Protein AF-A0A963XU31-F1 (afdb_monomer)

Nearest PDB structures (foldseek):
  2xiq-assembly1_A  TM=9.288E-01  e=7.984E-06  Homo sapiens
  3bic-assembly1_A  TM=9.189E-01  e=5.345E-06  Homo sapiens
  3bic-assembly2_B  TM=9.195E-01  e=6.532E-06  Homo sapiens
  5req-assembly1_A  TM=8.995E-01  e=5.996E-03  Propionibacterium freudenreichii subsp. shermanii
  1e1c-assembly1_A  TM=8.957E-01  e=5.996E-03  Propionibacterium freudenreichii subsp. shermanii

Radius of gyration: 19.47 Å; Cα contacts (8 Å, |Δi|>4): 57; chains: 1; bounding box: 33×43×45 Å

Foldseek 3Di:
DVVVVVVVQVVCCVVVVNDGQLVVFDQDPVRDTRRPDDDPVNCPPPPCPPPAACDPVRPVHNDRCAVVVPNDDDDDDD

pLDDT: mean 95.23, std 4.97, range [62.72, 98.38]

Sequence (78 aa):
MSEKLATWRHLAEKELKGKSPDTLTWATLEGIRVKPLYTEADTAGLAHMGSVPGFAPFTRGVRATMYAGRPWTIRQYA

Mean predicted a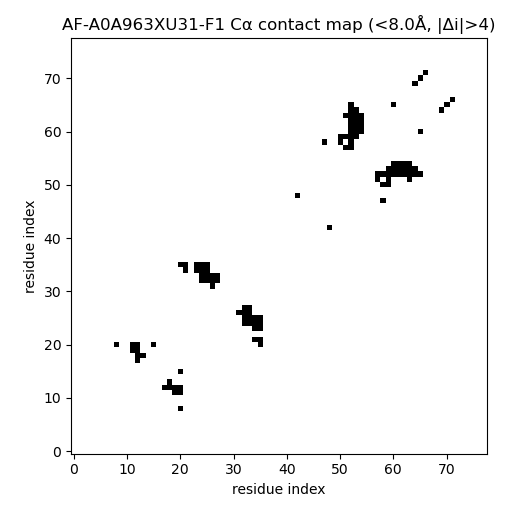ligned error: 4.13 Å

Solvent-accessible surface area (backbone atoms only — not comparable to full-atom values): 5121 Å² total; per-residue (Å²): 111,70,68,60,52,52,51,48,51,55,52,43,19,58,75,53,74,73,40,63,60,72,76,58,44,44,72,46,96,87,72,48,76,43,69,77,71,84,55,73,76,76,56,61,86,51,91,61,80,84,66,57,36,47,40,88,93,29,88,73,30,79,41,70,55,49,59,84,72,51,65,82,83,88,78,83,90,130

Structure (mmCIF, N/CA/C/O backbone):
data_AF-A0A963XU31-F1
#
_entry.id   AF-A0A963XU31-F1
#
loop_
_atom_site.group_PDB
_atom_site.id
_atom_site.type_symbol
_atom_site.label_atom_id
_atom_site.label_alt_id
_atom_site.label_comp_id
_atom_site.label_asym_id
_atom_site.label_entity_id
_atom_site.label_seq_id
_atom_site.pdbx_PDB_ins_code
_atom_site.Cartn_x
_atom_site.Cartn_y
_atom_site.Cartn_z
_atom_site.occupancy
_atom_site.B_iso_or_equiv
_atom_site.auth_seq_id
_atom_site.auth_comp_id
_atom_site.auth_asym_id
_atom_site.auth_atom_id
_atom_site.pdbx_PDB_model_num
ATOM 1 N N . MET A 1 1 ? -1.213 -17.144 14.560 1.00 62.72 1 MET A N 1
ATOM 2 C CA . MET A 1 1 ? -1.766 -15.912 13.950 1.00 62.72 1 MET A CA 1
ATOM 3 C C . MET A 1 1 ? -3.092 -15.507 14.586 1.00 62.72 1 MET A C 1
ATOM 5 O O . MET A 1 1 ? -3.156 -14.405 15.114 1.00 62.72 1 MET A O 1
ATOM 9 N N . SER A 1 2 ? -4.090 -16.401 14.642 1.00 75.94 2 SER A N 1
ATOM 10 C CA . SER A 1 2 ? -5.402 -16.132 15.270 1.00 75.94 2 SER A CA 1
ATOM 11 C C . SER A 1 2 ? -5.320 -15.610 16.718 1.00 75.94 2 SER A C 1
ATOM 13 O O . SER A 1 2 ? -5.957 -14.618 17.048 1.00 75.94 2 SER A O 1
ATOM 15 N N . GLU A 1 3 ? -4.455 -16.197 17.551 1.00 88.31 3 GLU A N 1
ATOM 16 C CA . GLU A 1 3 ? -4.230 -15.776 18.950 1.00 88.31 3 GLU A CA 1
ATOM 17 C C . GLU A 1 3 ? -3.773 -14.313 19.103 1.00 88.31 3 GLU A C 1
ATOM 19 O O . GLU A 1 3 ? -4.257 -13.578 19.964 1.00 88.31 3 GLU A O 1
ATOM 24 N N . LYS A 1 4 ? -2.872 -13.844 18.225 1.00 92.38 4 LYS A N 1
ATOM 25 C CA . LYS A 1 4 ? -2.369 -12.458 18.267 1.00 92.38 4 LYS A CA 1
ATOM 26 C C . LYS A 1 4 ? -3.457 -11.459 17.874 1.00 92.38 4 LYS A C 1
ATOM 28 O O . LYS A 1 4 ? -3.546 -10.393 18.471 1.00 92.38 4 LYS A O 1
ATOM 33 N N . LEU A 1 5 ? -4.289 -11.819 16.896 1.00 93.69 5 LEU A N 1
ATOM 34 C CA . LEU A 1 5 ? -5.428 -11.008 16.465 1.00 93.69 5 LEU A CA 1
ATOM 35 C C . LEU A 1 5 ? -6.505 -10.909 17.549 1.00 93.69 5 LEU A C 1
ATOM 37 O O . LEU A 1 5 ? -7.019 -9.820 17.792 1.00 93.69 5 LEU A O 1
ATOM 41 N N . ALA A 1 6 ? -6.807 -12.016 18.230 1.00 94.62 6 ALA A N 1
ATOM 42 C CA . ALA A 1 6 ? -7.736 -12.022 19.358 1.00 94.62 6 ALA A CA 1
ATOM 43 C C . ALA A 1 6 ? -7.220 -11.149 20.512 1.00 94.62 6 ALA A C 1
ATOM 45 O O . ALA A 1 6 ? -7.944 -10.292 21.019 1.00 94.62 6 ALA A O 1
ATOM 46 N N . THR A 1 7 ? -5.937 -11.298 20.856 1.00 96.75 7 THR A N 1
ATOM 47 C CA . THR A 1 7 ? -5.268 -10.459 21.860 1.00 96.75 7 THR A CA 1
ATOM 48 C C . THR A 1 7 ? -5.330 -8.979 21.487 1.00 96.75 7 THR A C 1
ATOM 50 O O . THR A 1 7 ? -5.692 -8.146 22.315 1.00 96.75 7 THR A O 1
ATOM 53 N N . TRP A 1 8 ? -5.022 -8.640 20.232 1.00 96.50 8 TRP A N 1
ATOM 54 C CA . TRP A 1 8 ? -5.115 -7.267 19.741 1.00 96.50 8 TRP A CA 1
ATOM 55 C C . TRP A 1 8 ? -6.537 -6.717 19.861 1.00 96.50 8 TRP A C 1
ATOM 57 O O . TRP A 1 8 ? -6.715 -5.605 20.351 1.00 96.50 8 TRP A O 1
ATOM 67 N N . ARG A 1 9 ? -7.551 -7.497 19.468 1.00 95.94 9 ARG A N 1
ATOM 68 C CA . ARG A 1 9 ? -8.948 -7.057 19.524 1.00 95.94 9 ARG A CA 1
ATOM 69 C C . ARG A 1 9 ? -9.363 -6.733 20.958 1.00 95.94 9 ARG A C 1
ATOM 71 O O . ARG A 1 9 ? -9.946 -5.680 21.188 1.00 95.94 9 ARG A O 1
ATOM 78 N N . HIS A 1 10 ? -8.979 -7.577 21.915 1.00 96.75 10 HIS A N 1
ATOM 79 C CA . HIS A 1 10 ? -9.234 -7.339 23.334 1.00 96.75 10 HIS A CA 1
ATOM 80 C C . HIS A 1 10 ? -8.554 -6.061 23.856 1.00 96.75 10 HIS A C 1
ATOM 82 O O . HIS A 1 10 ? -9.169 -5.271 24.575 1.00 96.75 10 HIS A O 1
ATOM 88 N N . LEU A 1 11 ? -7.294 -5.826 23.479 1.00 97.50 11 LEU A N 1
ATOM 89 C CA . LEU A 1 11 ? -6.577 -4.604 23.855 1.00 97.50 11 LEU A CA 1
ATOM 90 C C . LEU A 1 11 ? -7.229 -3.356 23.249 1.00 97.50 11 LEU A C 1
ATOM 92 O O . LEU A 1 11 ? -7.464 -2.383 23.964 1.00 97.50 11 LEU A O 1
ATOM 96 N N . ALA A 1 12 ? -7.597 -3.410 21.969 1.00 97.25 12 ALA A N 1
ATOM 97 C CA . ALA A 1 12 ? -8.270 -2.314 21.285 1.00 97.25 12 ALA A CA 1
ATOM 98 C C . ALA A 1 12 ? -9.641 -2.000 21.912 1.00 97.25 12 ALA A C 1
ATOM 100 O O . ALA A 1 12 ? -9.963 -0.836 22.133 1.00 97.25 12 ALA A O 1
ATOM 101 N N . GLU A 1 13 ? -10.430 -3.013 22.278 1.00 97.50 13 GLU A N 1
ATOM 102 C CA . GLU A 1 13 ? -11.700 -2.827 23.002 1.00 97.50 13 GLU A CA 1
ATOM 103 C C . GLU A 1 13 ? -11.494 -2.124 24.347 1.00 97.50 13 GLU A C 1
ATOM 105 O O . GLU A 1 13 ? -12.247 -1.211 24.704 1.00 97.50 13 GLU A O 1
ATOM 110 N N . LYS A 1 14 ? -10.450 -2.511 25.087 1.00 97.75 14 LYS A N 1
ATOM 111 C CA . LYS A 1 14 ? -10.093 -1.884 26.363 1.00 97.75 14 LYS A CA 1
ATOM 112 C C . LYS A 1 14 ? -9.723 -0.409 26.184 1.00 97.75 14 LYS A C 1
ATOM 114 O O . LYS A 1 14 ? -10.217 0.436 26.930 1.00 97.75 14 LYS A O 1
ATOM 119 N N . GLU A 1 15 ? -8.897 -0.086 25.193 1.00 97.06 15 GLU A N 1
ATOM 120 C CA . GLU A 1 15 ? -8.491 1.292 24.876 1.00 97.06 15 GLU A CA 1
ATOM 121 C C . GLU A 1 15 ? -9.670 2.154 24.407 1.00 97.06 15 GLU A C 1
ATOM 123 O O . GLU A 1 15 ? -9.783 3.327 24.772 1.00 97.06 15 GLU A O 1
ATOM 128 N N . LEU A 1 16 ? -10.612 1.554 23.678 1.00 97.38 16 LEU A N 1
ATOM 129 C CA . LEU A 1 16 ? -11.839 2.198 23.214 1.00 97.38 16 LEU A CA 1
ATOM 130 C C . LEU A 1 16 ? -12.950 2.250 24.274 1.00 97.38 16 LEU A C 1
ATOM 132 O O . LEU A 1 16 ? -14.093 2.592 23.955 1.00 97.38 16 LEU A O 1
ATOM 136 N N . LYS A 1 17 ? -12.629 1.951 25.540 1.00 97.00 17 LYS A N 1
ATOM 137 C CA . LYS A 1 17 ? -13.560 1.988 26.680 1.00 97.00 17 LYS A CA 1
ATOM 138 C C . LYS A 1 17 ? -14.801 1.117 26.443 1.00 97.00 17 LYS A C 1
ATOM 140 O O . LYS A 1 17 ? -15.923 1.533 26.724 1.00 97.00 17 LYS A O 1
ATOM 145 N N . GLY A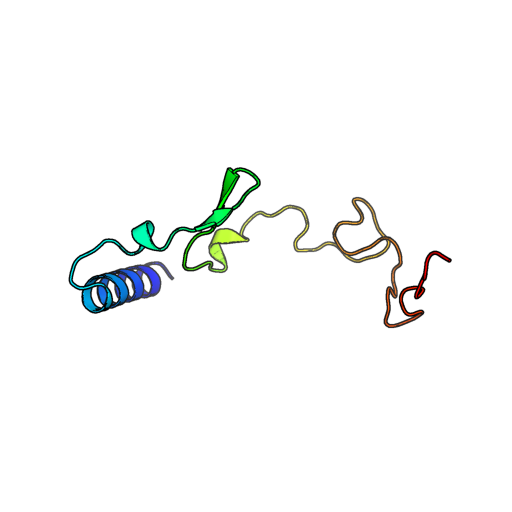 1 18 ? -14.593 -0.079 25.892 1.00 94.44 18 GLY A N 1
ATOM 146 C CA . GLY A 1 18 ? -15.637 -1.069 25.625 1.00 94.44 18 GLY A CA 1
ATOM 147 C C . GLY A 1 18 ? -16.351 -0.915 24.280 1.00 94.44 18 GLY A C 1
AT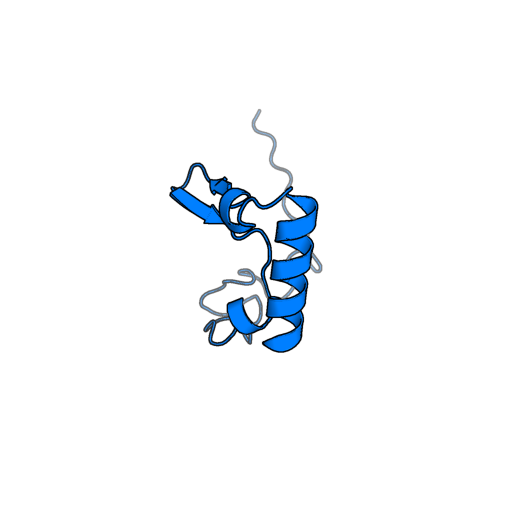OM 148 O O . GLY A 1 18 ? -17.247 -1.703 23.985 1.00 94.44 18 GLY A O 1
ATOM 149 N N . LYS A 1 19 ? -15.983 0.063 23.442 1.00 96.12 19 LYS A N 1
ATOM 150 C CA . LYS A 1 19 ? -16.481 0.122 22.058 1.00 96.12 19 LYS A CA 1
ATOM 151 C C . LYS A 1 19 ? -15.736 -0.888 21.183 1.00 96.12 19 LYS A C 1
ATOM 153 O O . LYS A 1 19 ? -14.538 -1.098 21.355 1.00 96.12 19 LYS A O 1
ATOM 158 N N . SER A 1 20 ? -16.446 -1.473 20.216 1.00 95.44 20 SER A N 1
ATOM 159 C CA . SER A 1 20 ? -15.838 -2.389 19.244 1.00 95.44 20 SER A CA 1
ATOM 160 C C . SER A 1 20 ? -14.764 -1.671 18.408 1.00 95.44 20 SER A C 1
ATOM 162 O O . SER A 1 20 ? -15.023 -0.559 17.941 1.00 95.44 20 SER A O 1
ATOM 164 N N . PRO A 1 21 ? -13.617 -2.307 18.101 1.00 95.50 21 PRO A N 1
ATOM 165 C CA . PRO A 1 21 ? -12.624 -1.774 17.170 1.00 95.50 21 PRO A CA 1
ATOM 166 C C . PRO A 1 21 ? -13.201 -1.526 15.777 1.00 95.50 21 PRO A C 1
ATOM 168 O O . PRO A 1 21 ? -12.686 -0.695 15.036 1.00 95.50 21 PRO A O 1
ATOM 171 N N . ASP A 1 22 ? -14.317 -2.174 15.436 1.00 94.94 22 ASP A N 1
ATOM 172 C CA . ASP A 1 22 ? -15.008 -1.962 14.167 1.00 94.94 22 ASP A CA 1
ATOM 173 C C . ASP A 1 22 ? -15.531 -0.517 14.026 1.00 94.94 22 ASP A C 1
ATOM 175 O O . ASP A 1 22 ? -15.700 -0.049 12.900 1.00 94.94 22 ASP A O 1
ATOM 179 N N . THR A 1 23 ? -15.709 0.235 15.127 1.00 96.44 23 THR A N 1
ATOM 180 C CA . THR A 1 23 ? -16.057 1.671 15.071 1.00 96.44 23 THR A CA 1
ATOM 181 C C . THR A 1 23 ? -14.950 2.537 14.471 1.00 96.44 23 THR A C 1
ATOM 183 O O . THR A 1 23 ? -15.203 3.678 14.105 1.00 96.44 23 THR A O 1
ATOM 186 N N . LEU A 1 24 ? -13.727 2.008 14.379 1.00 96.69 24 LEU A N 1
ATOM 187 C CA . LEU A 1 24 ? -12.590 2.664 13.733 1.00 96.69 24 LEU A CA 1
ATOM 188 C C . LEU A 1 24 ? -12.545 2.415 12.217 1.00 96.69 24 LEU A C 1
ATOM 190 O O . LEU A 1 24 ? -11.634 2.895 11.548 1.00 96.69 24 LEU A O 1
ATOM 194 N N . THR A 1 25 ? -13.499 1.657 11.665 1.00 97.75 25 THR A N 1
ATOM 195 C CA . THR A 1 25 ? -13.586 1.421 10.220 1.00 97.75 25 THR A CA 1
ATOM 196 C C . THR A 1 25 ? -13.829 2.737 9.493 1.00 97.75 25 THR A C 1
ATOM 198 O O . THR A 1 25 ? -14.832 3.411 9.726 1.00 97.75 25 THR A O 1
ATOM 201 N N . TRP A 1 26 ? -12.941 3.075 8.563 1.00 98.00 26 TRP A N 1
ATOM 202 C CA . TRP A 1 26 ? -13.101 4.259 7.731 1.00 98.00 26 TRP A CA 1
ATOM 203 C C . TRP A 1 26 ? -13.900 3.912 6.472 1.00 98.00 26 TRP A C 1
ATOM 205 O O . TRP A 1 26 ? -13.513 3.039 5.697 1.00 98.00 26 TRP A O 1
ATOM 215 N N . ALA A 1 27 ? -15.030 4.592 6.275 1.00 97.62 27 ALA A N 1
ATOM 216 C CA . ALA A 1 27 ? -15.753 4.585 5.009 1.00 97.62 27 ALA A CA 1
ATOM 217 C C . ALA A 1 27 ? -15.135 5.633 4.076 1.00 97.62 27 ALA A C 1
ATOM 219 O O . ALA A 1 27 ? -15.276 6.836 4.313 1.00 97.62 27 ALA A O 1
ATOM 220 N N . THR A 1 28 ? -14.424 5.182 3.044 1.00 97.88 28 THR A N 1
ATOM 221 C CA . THR A 1 28 ? -13.853 6.093 2.048 1.00 97.88 28 THR A CA 1
ATOM 222 C C . THR A 1 28 ? -14.951 6.685 1.165 1.00 97.88 28 THR A C 1
ATOM 224 O O . THR A 1 28 ? -16.077 6.179 1.115 1.00 97.88 28 THR A O 1
ATOM 227 N N . LEU A 1 29 ? -14.623 7.757 0.443 1.00 97.81 29 LEU A N 1
ATOM 228 C CA . LEU A 1 29 ? -15.556 8.413 -0.481 1.00 97.81 29 LEU A CA 1
ATOM 229 C C . LEU A 1 29 ? -15.987 7.488 -1.632 1.00 97.81 29 LEU A C 1
ATOM 231 O O . LEU A 1 29 ? -17.067 7.645 -2.190 1.00 97.81 29 LEU A O 1
ATOM 235 N N . GLU A 1 30 ? -15.170 6.487 -1.942 1.00 97.62 30 GLU A N 1
ATOM 236 C CA . GLU A 1 30 ? -15.417 5.449 -2.941 1.00 97.62 30 GLU A CA 1
ATOM 237 C C . GLU A 1 30 ? -16.334 4.325 -2.420 1.00 97.62 30 GLU A C 1
ATOM 239 O O . GLU A 1 30 ? -16.597 3.361 -3.137 1.00 97.62 30 GLU A O 1
ATOM 244 N N . GLY A 1 31 ? -16.813 4.411 -1.173 1.00 96.75 31 GLY A N 1
ATOM 245 C CA . GLY A 1 31 ? -17.685 3.405 -0.559 1.00 96.75 31 GLY A CA 1
ATOM 246 C C . GLY A 1 31 ? -16.951 2.154 -0.066 1.00 96.75 31 GLY A C 1
ATOM 247 O O . GLY A 1 31 ? -17.584 1.138 0.229 1.00 96.75 31 GLY A O 1
ATOM 248 N N . ILE A 1 32 ? -15.621 2.205 0.047 1.00 97.69 32 ILE A N 1
ATOM 249 C CA . ILE A 1 32 ? -14.801 1.091 0.531 1.00 97.69 32 ILE A CA 1
ATOM 250 C C . ILE A 1 32 ? -14.646 1.207 2.050 1.00 97.69 32 ILE A C 1
ATOM 252 O O . ILE A 1 32 ? -14.344 2.271 2.586 1.00 97.69 32 ILE A O 1
ATOM 256 N N . ARG A 1 33 ? -14.846 0.091 2.761 1.00 98.00 33 ARG A N 1
ATOM 257 C CA . ARG A 1 33 ? -14.634 0.005 4.212 1.00 98.00 33 ARG A CA 1
ATOM 258 C C . ARG A 1 33 ? -13.196 -0.406 4.513 1.00 98.00 33 ARG A C 1
ATOM 260 O O . ARG A 1 33 ? -12.829 -1.563 4.308 1.00 98.00 33 ARG A O 1
ATOM 267 N N . VAL A 1 34 ? -12.399 0.531 5.016 1.00 97.94 34 VAL A N 1
ATOM 268 C CA . VAL A 1 34 ? -11.004 0.305 5.405 1.00 97.94 34 VAL A CA 1
ATOM 269 C C . VAL A 1 34 ? -10.954 -0.197 6.845 1.00 97.94 34 VAL A C 1
ATOM 271 O O . VAL A 1 34 ? -11.404 0.489 7.765 1.00 97.94 34 VAL A O 1
ATOM 274 N N . LYS A 1 35 ? -10.420 -1.409 7.034 1.00 97.44 35 LYS A N 1
ATOM 275 C CA . LYS A 1 35 ? -10.250 -2.024 8.356 1.00 97.44 35 LYS A CA 1
ATOM 276 C C . LYS A 1 35 ? -9.210 -1.239 9.172 1.00 97.44 35 LYS A C 1
ATOM 278 O O . LYS A 1 35 ? -8.234 -0.759 8.599 1.00 97.44 35 LYS A O 1
ATOM 283 N N . PRO A 1 36 ? -9.342 -1.178 10.506 1.00 96.69 36 PRO A N 1
ATOM 284 C CA . PRO A 1 36 ? -8.347 -0.532 11.367 1.00 96.69 36 PRO A CA 1
ATOM 285 C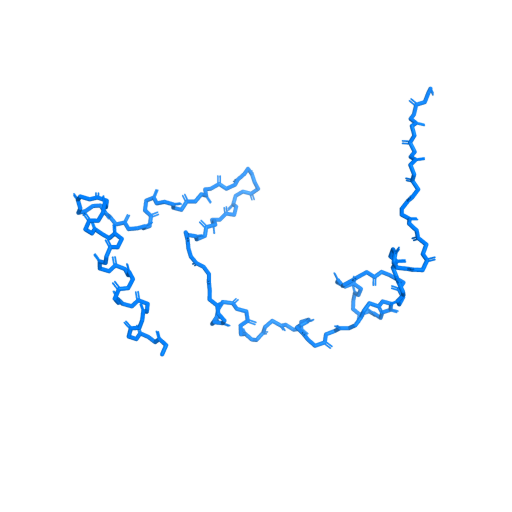 C . PRO A 1 36 ? -7.016 -1.297 11.461 1.00 96.69 36 PRO A C 1
ATOM 287 O O . PRO A 1 36 ? -6.019 -0.742 11.913 1.00 96.69 36 PRO A O 1
ATOM 290 N N . LEU A 1 37 ? -6.991 -2.569 11.049 1.00 95.81 37 LEU A N 1
ATOM 291 C CA . LEU A 1 37 ? -5.796 -3.404 10.995 1.00 95.81 37 LEU A CA 1
ATOM 292 C C . LEU A 1 37 ? -5.908 -4.383 9.821 1.00 95.81 37 LEU A C 1
ATOM 294 O O . LEU A 1 37 ? -6.954 -5.004 9.628 1.00 95.81 37 LEU A O 1
ATOM 298 N N . TYR A 1 38 ? -4.813 -4.535 9.078 1.00 95.75 38 TYR A N 1
ATOM 299 C CA . TYR A 1 38 ? -4.635 -5.546 8.035 1.00 95.75 38 TYR A CA 1
ATOM 300 C C . TYR A 1 38 ? -3.447 -6.441 8.388 1.00 95.75 38 TYR A C 1
ATOM 302 O O . TYR A 1 38 ? -2.499 -6.011 9.046 1.00 95.75 38 TYR A O 1
ATOM 310 N N . THR A 1 39 ? -3.493 -7.687 7.940 1.00 94.94 39 THR A N 1
ATOM 311 C CA . THR A 1 39 ? -2.486 -8.717 8.198 1.00 94.94 39 THR A CA 1
ATOM 312 C C . THR A 1 39 ? -2.111 -9.461 6.920 1.00 94.94 39 THR A C 1
ATOM 314 O O . THR A 1 39 ? -2.722 -9.271 5.872 1.00 94.94 39 THR A O 1
ATOM 317 N N . GLU A 1 40 ? -1.133 -10.364 7.006 1.00 93.94 40 GLU A N 1
ATOM 318 C CA . GLU A 1 40 ? -0.800 -11.288 5.911 1.00 93.94 40 GLU A CA 1
ATOM 319 C C . GLU A 1 40 ? -1.998 -12.134 5.445 1.00 93.94 40 GLU A C 1
ATOM 321 O O . GLU A 1 40 ? -2.076 -12.507 4.279 1.00 93.94 40 GLU A O 1
ATOM 326 N N . ALA A 1 41 ? -2.972 -12.398 6.324 1.00 93.50 41 ALA A N 1
ATOM 327 C CA . ALA A 1 41 ? -4.180 -13.124 5.948 1.00 93.50 41 ALA A CA 1
ATOM 328 C C . ALA A 1 41 ? -5.056 -12.320 4.974 1.00 93.50 41 ALA A C 1
ATOM 330 O O . ALA A 1 41 ? -5.752 -12.908 4.153 1.00 93.50 41 ALA A O 1
ATOM 331 N N . ASP A 1 42 ? -5.001 -10.985 5.026 1.00 94.19 42 ASP A N 1
ATOM 332 C CA . ASP A 1 42 ? -5.765 -10.110 4.133 1.00 94.19 42 ASP A CA 1
ATOM 333 C C . ASP A 1 42 ? -5.154 -10.014 2.727 1.00 94.19 42 ASP A C 1
ATOM 335 O O . ASP A 1 42 ? -5.824 -9.573 1.794 1.00 94.19 42 ASP A O 1
ATOM 339 N N . THR A 1 43 ? -3.896 -10.430 2.557 1.00 94.25 43 THR A N 1
ATOM 340 C CA . THR A 1 43 ? -3.224 -10.501 1.250 1.00 94.25 43 THR A CA 1
ATOM 341 C C . THR A 1 43 ? -3.125 -11.927 0.707 1.00 94.25 43 THR A C 1
ATOM 343 O O . THR A 1 43 ? -2.695 -12.131 -0.433 1.00 94.25 43 THR A O 1
ATOM 346 N N . ALA A 1 44 ? -3.552 -12.923 1.488 1.00 94.25 44 ALA A N 1
ATOM 347 C CA . ALA A 1 44 ? -3.546 -14.320 1.086 1.00 94.25 44 ALA A CA 1
ATOM 348 C C . ALA A 1 44 ? -4.438 -14.542 -0.148 1.00 94.25 44 ALA A C 1
ATOM 350 O O . ALA A 1 44 ? -5.596 -14.134 -0.188 1.00 94.25 44 ALA A O 1
ATOM 351 N N . GLY A 1 45 ? -3.891 -15.197 -1.175 1.00 91.94 45 GLY A N 1
ATOM 352 C CA . GLY A 1 45 ? -4.630 -15.528 -2.399 1.00 91.94 45 GLY A CA 1
ATOM 353 C C . GLY A 1 45 ? -4.812 -14.375 -3.395 1.00 91.94 45 GLY A C 1
ATOM 354 O O . GLY A 1 45 ? -5.452 -14.566 -4.428 1.00 91.94 45 GLY A O 1
ATOM 355 N N . LEU A 1 46 ? -4.234 -13.195 -3.149 1.00 94.12 46 LEU A N 1
ATOM 356 C CA . LEU A 1 46 ? -4.218 -12.120 -4.141 1.00 94.12 46 LEU A CA 1
ATOM 357 C C . LEU A 1 46 ? -3.409 -12.547 -5.381 1.00 94.12 46 LEU A C 1
ATOM 359 O O . LEU A 1 46 ? -2.201 -12.779 -5.311 1.00 94.12 46 LEU A O 1
ATOM 363 N N . ALA A 1 47 ? -4.070 -12.587 -6.541 1.00 91.19 47 ALA A N 1
ATOM 364 C CA . ALA A 1 47 ? -3.515 -13.122 -7.792 1.00 91.19 47 ALA A CA 1
ATOM 365 C C . ALA A 1 47 ? -2.222 -12.436 -8.281 1.00 91.19 47 ALA A C 1
ATOM 367 O O . ALA A 1 47 ? -1.482 -13.000 -9.081 1.00 91.19 47 ALA A O 1
ATOM 368 N N . HIS A 1 48 ? -1.936 -11.218 -7.816 1.00 89.25 48 HIS A N 1
ATOM 369 C CA . HIS A 1 48 ? -0.826 -10.392 -8.295 1.00 89.25 48 HIS A CA 1
ATOM 370 C C . HIS A 1 48 ? 0.380 -10.332 -7.341 1.00 89.25 48 HIS A C 1
ATOM 372 O O . HIS A 1 48 ? 1.356 -9.653 -7.666 1.00 89.25 48 HIS A O 1
ATOM 378 N N . MET A 1 49 ? 0.364 -11.030 -6.197 1.00 90.62 49 MET A N 1
ATOM 379 C CA . MET A 1 49 ? 1.429 -10.933 -5.176 1.00 90.62 49 MET A CA 1
ATOM 380 C C . MET A 1 49 ? 2.812 -11.385 -5.666 1.00 90.62 49 MET A C 1
ATOM 382 O O . MET A 1 49 ? 3.823 -10.912 -5.157 1.00 90.62 49 MET A O 1
ATOM 386 N N . GLY A 1 50 ? 2.866 -12.250 -6.684 1.00 89.94 50 GLY A N 1
ATOM 387 C CA . GLY A 1 50 ? 4.108 -12.688 -7.336 1.00 89.94 50 GLY A CA 1
ATOM 388 C C . GLY A 1 50 ? 4.444 -11.955 -8.638 1.00 89.94 50 GLY A C 1
ATOM 389 O O . GLY A 1 50 ? 5.412 -12.309 -9.304 1.00 89.94 50 GLY A O 1
ATOM 390 N N . SER A 1 51 ? 3.646 -10.963 -9.043 1.00 94.56 51 SER A N 1
ATOM 391 C CA . SER A 1 51 ? 3.874 -10.255 -10.306 1.00 94.56 51 SER A CA 1
ATOM 392 C C . SER A 1 51 ? 5.104 -9.341 -10.247 1.00 94.56 51 SER A C 1
ATOM 394 O O . SER A 1 51 ? 5.527 -8.870 -9.182 1.00 94.56 51 SER A O 1
ATOM 396 N N . VAL A 1 52 ? 5.662 -9.058 -11.424 1.00 96.81 52 VAL A N 1
ATOM 397 C CA . VAL A 1 52 ? 6.790 -8.141 -11.628 1.00 96.81 52 VAL A CA 1
ATOM 398 C C . VAL A 1 52 ? 6.376 -6.994 -12.561 1.00 96.81 52 VAL A C 1
ATOM 400 O O . VAL A 1 52 ? 5.525 -7.191 -13.434 1.00 96.81 52 VAL A O 1
ATOM 403 N N . PRO A 1 53 ? 6.916 -5.775 -12.377 1.00 97.62 53 PRO A N 1
ATOM 404 C CA . PRO A 1 53 ? 6.591 -4.642 -13.239 1.00 97.62 53 PRO A CA 1
ATOM 405 C C . PRO A 1 53 ? 7.031 -4.904 -14.687 1.00 97.62 53 PRO A C 1
ATOM 407 O O . PRO A 1 53 ? 7.999 -5.616 -14.939 1.00 97.62 53 PRO A O 1
ATOM 410 N N . GLY A 1 54 ? 6.331 -4.313 -15.654 1.00 97.44 54 GLY A N 1
ATOM 411 C CA . GLY A 1 54 ? 6.597 -4.503 -17.084 1.00 97.44 54 GLY A CA 1
ATOM 412 C C . GLY A 1 54 ? 5.890 -5.700 -17.724 1.00 97.44 54 GLY A C 1
ATOM 413 O O . GLY A 1 54 ? 6.024 -5.883 -18.930 1.00 97.44 54 GLY A O 1
ATOM 414 N N . PHE A 1 55 ? 5.106 -6.468 -16.963 1.00 97.12 55 PHE A N 1
ATOM 415 C CA . PHE A 1 55 ? 4.341 -7.617 -17.456 1.00 97.12 55 PHE A CA 1
ATOM 416 C C . PHE A 1 55 ? 2.857 -7.488 -17.112 1.00 97.12 55 PHE A C 1
ATOM 418 O O . PHE A 1 55 ? 2.504 -6.933 -16.069 1.00 97.12 55 PHE A O 1
ATOM 425 N N . ALA A 1 56 ? 1.986 -8.004 -17.985 1.00 95.50 56 ALA A N 1
ATOM 426 C CA . ALA A 1 56 ? 0.540 -7.994 -17.773 1.00 95.50 56 ALA A CA 1
ATOM 427 C C . ALA A 1 56 ? 0.162 -8.730 -16.465 1.00 95.50 56 ALA A C 1
ATOM 429 O O . ALA A 1 56 ? 0.801 -9.728 -16.131 1.00 95.50 56 ALA A O 1
ATOM 430 N N . PRO A 1 57 ? -0.856 -8.262 -15.714 1.00 94.94 57 PRO A N 1
ATOM 431 C CA . PRO A 1 57 ? -1.756 -7.138 -16.003 1.00 94.94 57 PRO A CA 1
ATOM 432 C C . PRO A 1 57 ? -1.203 -5.761 -15.576 1.00 94.94 57 PRO A C 1
ATOM 434 O O . PRO A 1 57 ? -1.962 -4.815 -15.398 1.00 94.94 57 PRO A O 1
ATOM 437 N N . PHE A 1 58 ? 0.116 -5.630 -15.405 1.00 96.44 58 PHE A N 1
ATOM 438 C CA . PHE A 1 58 ? 0.821 -4.379 -15.106 1.00 96.44 58 PHE A CA 1
ATOM 439 C C . PHE A 1 58 ? 0.454 -3.729 -13.765 1.00 96.44 58 PHE A C 1
ATOM 441 O O . PHE A 1 58 ? 0.728 -2.548 -13.564 1.00 96.44 58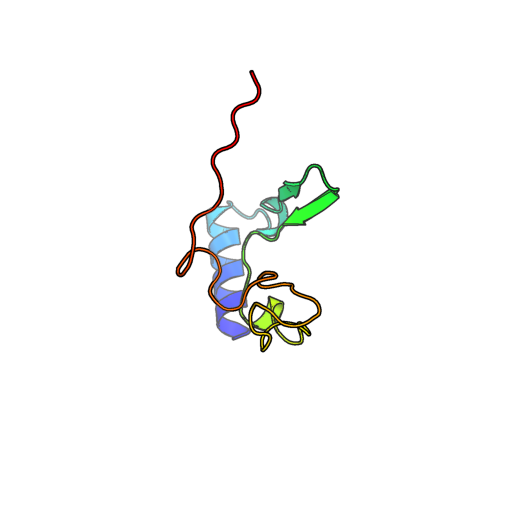 PHE A O 1
ATOM 448 N N . THR A 1 59 ? -0.082 -4.496 -12.808 1.00 95.94 59 THR A N 1
ATOM 449 C CA . THR A 1 59 ? -0.444 -4.012 -11.461 1.00 95.94 59 THR A CA 1
ATOM 450 C C . THR A 1 59 ? 0.719 -3.312 -10.751 1.00 95.94 59 THR A C 1
ATOM 452 O O . THR A 1 59 ? 0.504 -2.352 -10.019 1.00 95.94 59 THR A O 1
ATOM 455 N N . ARG A 1 60 ? 1.965 -3.751 -10.990 1.00 96.19 60 ARG A N 1
ATOM 456 C CA . ARG A 1 60 ? 3.180 -3.149 -10.405 1.00 96.19 60 ARG A CA 1
ATOM 457 C C . ARG A 1 60 ? 3.846 -2.085 -11.285 1.00 96.19 60 ARG A C 1
ATOM 459 O O . ARG A 1 60 ? 4.900 -1.571 -10.922 1.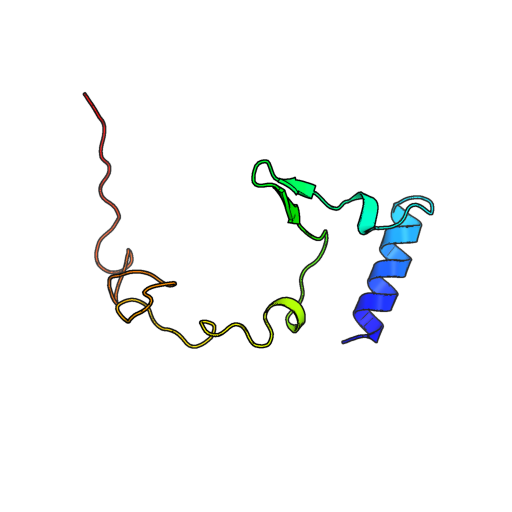00 96.19 60 ARG A O 1
ATOM 466 N N . GLY A 1 61 ? 3.246 -1.755 -12.426 1.00 96.88 61 GLY A N 1
ATOM 467 C CA . GLY A 1 61 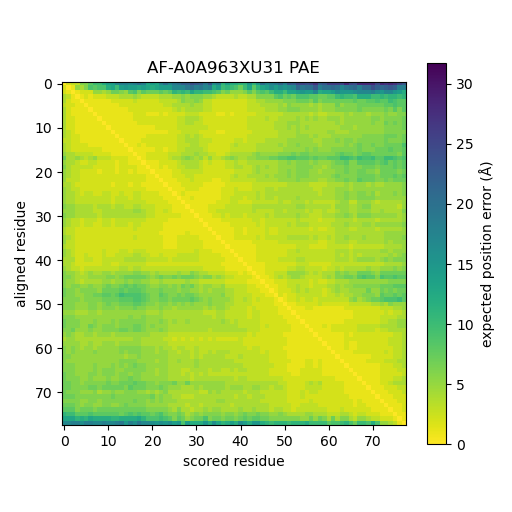? 3.739 -0.765 -13.378 1.00 96.88 61 GLY A CA 1
ATOM 468 C C . GLY A 1 61 ? 4.029 -1.338 -14.765 1.00 96.88 61 GLY A C 1
ATOM 469 O O . GLY A 1 61 ? 4.251 -2.534 -14.944 1.00 96.88 61 GLY A O 1
ATOM 470 N N . VAL A 1 62 ? 4.036 -0.454 -15.765 1.00 97.44 62 VAL A N 1
ATOM 471 C CA . VAL A 1 62 ? 4.158 -0.804 -17.195 1.00 97.44 62 VAL A CA 1
ATOM 472 C C . VAL A 1 62 ? 5.603 -0.925 -17.695 1.00 97.44 62 VAL A C 1
ATOM 474 O O . VAL A 1 62 ? 5.830 -1.373 -18.815 1.00 97.44 62 VAL A O 1
ATOM 477 N N . ARG A 1 63 ? 6.602 -0.515 -16.903 1.00 97.69 63 ARG A N 1
ATOM 478 C CA . ARG A 1 63 ? 8.032 -0.604 -17.253 1.00 97.69 63 ARG A CA 1
ATOM 479 C C . ARG A 1 63 ? 8.756 -1.471 -16.235 1.00 97.69 63 ARG A C 1
ATOM 481 O O . ARG A 1 63 ? 8.563 -1.264 -15.049 1.00 97.69 63 ARG A O 1
ATOM 488 N N . ALA A 1 64 ? 9.650 -2.353 -16.679 1.00 97.81 64 ALA A N 1
ATOM 489 C CA . ALA A 1 64 ? 10.403 -3.233 -15.778 1.00 97.81 64 ALA A CA 1
ATOM 490 C C . ALA A 1 64 ? 11.244 -2.475 -14.728 1.00 97.81 64 ALA A C 1
ATOM 492 O O . ALA A 1 64 ? 11.372 -2.928 -13.597 1.00 97.81 64 ALA A O 1
ATOM 493 N N . THR A 1 65 ? 11.780 -1.300 -15.076 1.00 98.00 65 THR A N 1
ATOM 494 C CA . THR A 1 65 ? 12.656 -0.503 -14.195 1.00 98.00 65 THR A CA 1
ATOM 495 C C . THR A 1 65 ? 11.958 0.672 -13.504 1.00 98.00 65 THR A C 1
ATOM 497 O O . THR A 1 65 ? 12.547 1.291 -12.618 1.00 98.00 65 THR A O 1
ATOM 500 N N . MET A 1 66 ? 10.715 0.993 -13.892 1.00 98.38 66 MET A N 1
ATOM 501 C CA . MET A 1 66 ? 9.932 2.134 -13.391 1.00 98.38 66 MET A CA 1
ATOM 502 C C . MET A 1 66 ? 10.795 3.395 -13.151 1.00 98.38 66 MET A C 1
ATOM 504 O O . MET A 1 66 ? 11.584 3.794 -14.012 1.00 98.38 66 MET A O 1
ATOM 508 N N . TYR A 1 67 ? 10.653 4.024 -11.983 1.00 98.19 67 TYR A N 1
ATOM 509 C CA . TYR A 1 67 ? 11.318 5.278 -11.639 1.00 98.19 67 TYR A CA 1
ATOM 510 C C . TYR A 1 67 ? 12.769 5.114 -11.182 1.00 98.19 67 TYR A C 1
ATOM 512 O O . TYR A 1 67 ? 13.470 6.115 -11.091 1.00 98.19 67 TYR A O 1
ATOM 520 N N . ALA A 1 68 ? 13.241 3.879 -10.966 1.00 97.81 68 ALA A N 1
ATOM 521 C CA . ALA A 1 68 ? 14.665 3.621 -10.767 1.00 97.81 68 ALA A CA 1
ATOM 522 C C . ALA A 1 68 ? 15.461 3.816 -12.072 1.00 97.81 68 ALA A C 1
ATOM 524 O O . ALA A 1 68 ? 16.620 4.212 -12.024 1.00 97.81 68 ALA A O 1
ATOM 525 N N . GLY A 1 69 ? 14.841 3.567 -13.236 1.00 97.75 69 GLY A N 1
ATOM 526 C CA . GLY A 1 69 ? 15.451 3.817 -14.548 1.00 97.75 69 GLY A CA 1
ATOM 527 C C . GLY A 1 69 ? 15.192 5.223 -15.096 1.00 97.75 69 GLY A C 1
ATOM 528 O O . GLY A 1 69 ? 16.102 5.865 -15.613 1.00 97.75 69 GLY A O 1
ATOM 529 N N . ARG A 1 70 ? 13.948 5.714 -15.007 1.00 97.75 70 A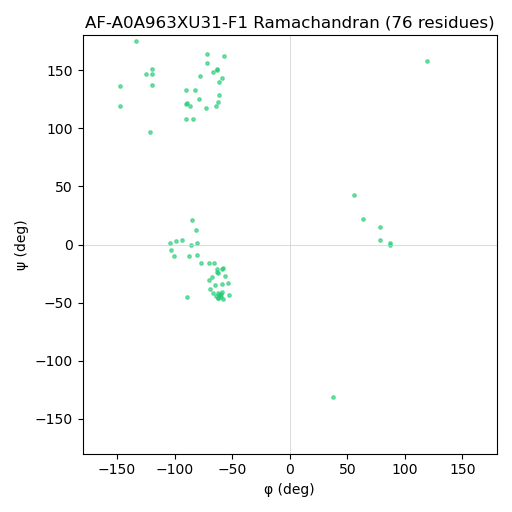RG A N 1
ATOM 530 C CA . ARG A 1 70 ? 13.579 7.072 -15.441 1.00 97.75 70 ARG A CA 1
ATOM 531 C C . ARG A 1 70 ? 12.462 7.632 -14.553 1.00 97.75 70 ARG A C 1
ATOM 533 O O . ARG A 1 70 ? 11.376 7.051 -14.565 1.00 97.75 70 ARG A O 1
ATOM 540 N N . PRO A 1 71 ? 12.676 8.756 -13.841 1.00 98.19 71 PRO A N 1
ATOM 541 C CA . PRO A 1 71 ? 11.647 9.382 -13.011 1.00 98.19 71 PRO A CA 1
ATOM 542 C C . PRO A 1 71 ? 10.379 9.753 -13.788 1.00 98.19 71 PRO A C 1
ATOM 544 O O . PRO A 1 71 ? 10.384 9.867 -15.021 1.00 98.19 71 PRO A O 1
ATOM 547 N N . TRP A 1 72 ? 9.280 9.976 -13.064 1.00 98.06 72 TRP A N 1
ATOM 548 C CA . TRP A 1 72 ? 8.057 10.496 -13.671 1.00 98.06 72 TRP A CA 1
ATOM 549 C C . TRP A 1 72 ? 8.298 11.897 -14.248 1.00 98.06 72 TRP A C 1
ATOM 551 O O . TRP A 1 72 ? 9.145 12.660 -13.786 1.00 98.06 72 TRP A O 1
ATOM 561 N N . THR A 1 73 ? 7.558 12.240 -15.300 1.00 97.94 73 THR A N 1
ATOM 562 C CA . THR A 1 73 ? 7.660 13.565 -15.919 1.00 97.94 73 THR A CA 1
ATOM 563 C C . THR A 1 73 ? 6.892 14.580 -15.078 1.00 97.94 73 THR A C 1
ATOM 565 O O . THR A 1 73 ? 5.700 14.394 -14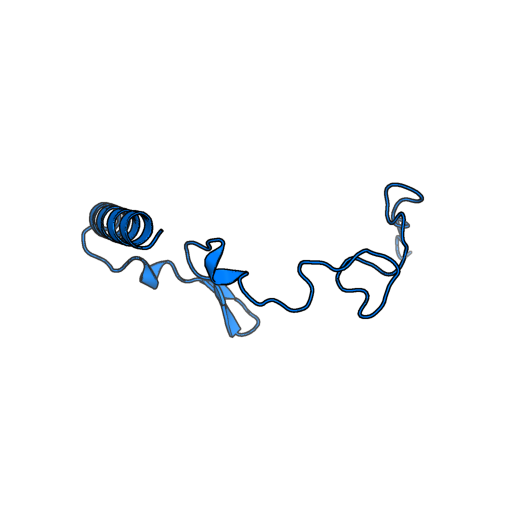.840 1.00 97.94 73 THR A O 1
ATOM 568 N N . ILE A 1 74 ? 7.543 15.666 -14.662 1.00 97.69 74 ILE A N 1
ATOM 569 C CA . ILE A 1 74 ? 6.846 16.830 -14.104 1.00 97.69 74 ILE A CA 1
ATOM 570 C C . ILE A 1 74 ? 6.144 17.535 -15.267 1.00 97.69 74 ILE A C 1
ATOM 572 O O . ILE A 1 74 ? 6.802 17.988 -16.203 1.00 97.69 74 ILE A O 1
ATOM 576 N N . ARG A 1 75 ? 4.811 17.598 -15.232 1.00 97.62 75 ARG A N 1
ATOM 577 C CA . ARG A 1 75 ? 3.999 18.241 -16.271 1.00 97.62 75 ARG A CA 1
ATOM 578 C C . ARG A 1 75 ? 3.162 19.351 -15.648 1.00 97.62 75 ARG A C 1
ATOM 580 O O . ARG A 1 75 ? 2.107 19.085 -15.085 1.00 97.62 75 ARG A O 1
ATOM 587 N N . GLN A 1 76 ? 3.662 20.578 -15.748 1.00 97.44 76 GLN A N 1
ATOM 588 C CA . GLN A 1 76 ? 2.896 21.778 -15.428 1.00 97.44 76 GLN A CA 1
ATOM 589 C C . GLN A 1 76 ? 2.030 22.141 -16.634 1.00 97.44 76 GLN A C 1
ATOM 591 O O . GLN A 1 76 ? 2.515 22.125 -17.766 1.00 97.44 76 GLN A O 1
ATOM 596 N N . TYR A 1 77 ? 0.756 22.419 -16.386 1.00 94.75 77 TYR A N 1
ATOM 597 C CA . TYR A 1 77 ? -0.145 22.963 -17.394 1.00 94.75 77 TYR A CA 1
ATOM 598 C C . TYR A 1 77 ? -0.050 24.486 -17.298 1.00 94.75 77 TYR A C 1
ATOM 600 O O . TYR A 1 77 ? -0.254 25.035 -16.216 1.00 94.75 77 TYR A O 1
ATOM 608 N N . ALA A 1 78 ? 0.342 25.120 -18.401 1.00 86.50 78 ALA A N 1
ATOM 609 C CA . ALA A 1 78 ? 0.451 26.568 -18.550 1.00 86.50 78 ALA A CA 1
ATOM 610 C C . ALA A 1 78 ? -0.645 27.070 -19.491 1.00 86.50 78 ALA A C 1
ATOM 612 O O . ALA A 1 78 ? -0.993 26.303 -20.421 1.00 86.50 78 ALA A O 1
#

Secondary structure (DSSP, 8-state):
-HHHHHHHHHHHHHHTTT--GGGG-EE-TTS-EE-S---HHHHTT-TTTT--TTSTT-TT-SSTTHHHHSPPPP----